Protein AF-A0A975QZW0-F1 (afdb_monomer_lite)

Foldseek 3Di:
DDDPQDDDLVVLVVVVLQQDDLVNVCVVSVHDSVVSVVSCVVVVVPDDDRQQHPVLLVVVVVCLVVVHDVVVCCVPSVQDPVSCCVSPPPSDQDPVRVVVVVVVVVVVVVVVVVVVVVVVVVD

Organism: NCBI:txid2817475

pLDDT: mean 78.98, std 9.75, range [41.31, 90.12]

Secondary structure (DSSP, 8-state):
--------HHHHHHHHHTT--HHHHHHHHTS-HHHHHHHHHHTT-TT-PPPPPHHHHHHHHHHHHTT--HHHHHHHH---HHHHHHHSTTSS--HHHHHHHHHHHHHHHHHHHHHHHHHHH--

Radius of gyration: 24.79 Å; chains: 1; bounding box: 65×30×70 Å

Structure (mmCIF, N/CA/C/O backbone):
data_AF-A0A975QZW0-F1
#
_entry.id   AF-A0A975QZW0-F1
#
loop_
_atom_site.group_PDB
_atom_site.id
_atom_site.type_symbol
_atom_site.label_atom_id
_atom_site.label_alt_id
_atom_site.label_comp_id
_atom_site.label_asym_id
_atom_site.label_entity_id
_atom_site.label_seq_id
_atom_site.pdbx_PDB_ins_code
_atom_site.Cartn_x
_atom_site.Cartn_y
_atom_site.Cartn_z
_atom_site.occupancy
_atom_site.B_iso_or_equiv
_atom_site.auth_seq_id
_atom_site.auth_comp_id
_atom_site.auth_asym_id
_atom_site.auth_atom_id
_atom_site.pdbx_PDB_model_num
ATOM 1 N N . MET A 1 1 ? -19.212 -18.136 31.485 1.00 41.31 1 MET A N 1
ATOM 2 C CA . MET A 1 1 ? -18.982 -17.621 30.115 1.00 41.31 1 MET A CA 1
ATOM 3 C C . MET A 1 1 ? -18.996 -16.101 30.189 1.00 41.31 1 MET A C 1
ATOM 5 O O . MET A 1 1 ? -20.013 -15.579 30.632 1.00 41.31 1 MET A O 1
ATOM 9 N N . PRO A 1 2 ? -17.899 -15.388 29.880 1.00 45.88 2 PRO A N 1
ATOM 10 C CA . PRO A 1 2 ? -17.890 -13.927 29.949 1.00 45.88 2 PRO A CA 1
ATOM 11 C C . PRO A 1 2 ? -18.899 -13.336 28.952 1.00 45.88 2 PRO A C 1
ATOM 13 O O . PRO A 1 2 ? -19.064 -13.853 27.845 1.00 45.88 2 PRO A O 1
ATOM 16 N N . ALA A 1 3 ? -19.602 -12.280 29.364 1.00 52.50 3 ALA A N 1
ATOM 17 C CA . ALA A 1 3 ? -20.637 -11.629 28.568 1.00 52.50 3 ALA A CA 1
ATOM 18 C C . ALA A 1 3 ? -20.075 -11.126 27.225 1.00 52.50 3 ALA A C 1
ATOM 20 O O . ALA A 1 3 ? -18.979 -10.567 27.165 1.00 52.50 3 ALA A O 1
ATOM 21 N N . ARG A 1 4 ? -20.828 -11.322 26.133 1.00 56.91 4 ARG A N 1
ATOM 22 C CA . ARG A 1 4 ? -20.467 -10.814 24.798 1.00 56.91 4 ARG A CA 1
ATOM 23 C C . ARG A 1 4 ? -20.321 -9.290 24.874 1.00 56.91 4 ARG A C 1
ATOM 25 O O . ARG A 1 4 ? -21.323 -8.598 25.037 1.00 56.91 4 ARG A O 1
ATOM 32 N N . LYS A 1 5 ? -19.099 -8.766 24.714 1.00 62.81 5 LYS A N 1
ATOM 33 C CA . LYS A 1 5 ? -18.891 -7.332 24.467 1.00 62.81 5 LYS A CA 1
ATOM 34 C C . LYS A 1 5 ? -19.671 -6.950 23.210 1.00 62.81 5 LYS A C 1
ATOM 36 O O . LYS A 1 5 ? -19.461 -7.531 22.143 1.00 62.81 5 LYS A O 1
ATOM 41 N N . LYS A 1 6 ? -20.615 -6.025 23.357 1.00 73.88 6 LYS A N 1
ATOM 42 C CA . LYS A 1 6 ? -21.454 -5.546 22.262 1.00 73.88 6 LYS A CA 1
ATOM 43 C C . LYS A 1 6 ? -20.653 -4.481 21.518 1.00 73.88 6 LYS A C 1
ATOM 45 O O . LYS A 1 6 ? -20.430 -3.405 22.052 1.00 73.88 6 LYS A O 1
ATOM 50 N N . VAL A 1 7 ? -20.162 -4.822 20.331 1.00 80.06 7 VAL A N 1
ATOM 51 C CA . VAL A 1 7 ? -19.549 -3.845 19.423 1.00 80.06 7 VAL A CA 1
ATOM 52 C C . VAL A 1 7 ? -20.666 -2.954 18.892 1.00 80.06 7 VAL A C 1
ATOM 54 O O . VAL A 1 7 ? -21.669 -3.474 18.390 1.00 80.06 7 VAL A O 1
ATOM 57 N N . ASP A 1 8 ? -20.505 -1.640 19.017 1.00 87.56 8 ASP A N 1
ATOM 58 C CA . ASP A 1 8 ? -21.408 -0.684 18.387 1.00 87.56 8 ASP A CA 1
ATOM 59 C C . ASP A 1 8 ? -21.236 -0.767 16.862 1.00 87.56 8 ASP A C 1
ATOM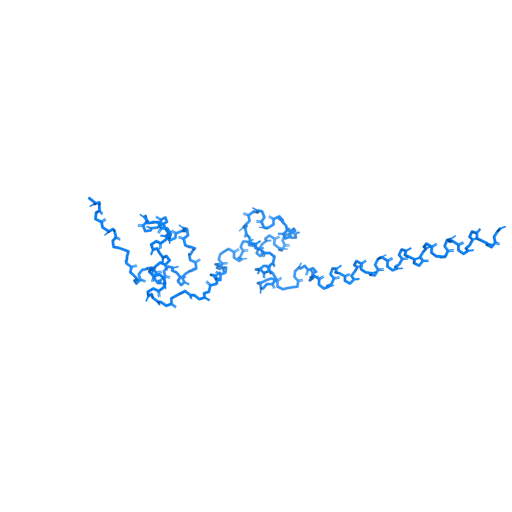 61 O O . ASP A 1 8 ? -20.140 -0.614 16.317 1.00 87.56 8 ASP A O 1
ATOM 65 N N . ARG A 1 9 ? -22.330 -1.093 16.169 1.00 84.69 9 ARG A N 1
ATOM 66 C CA . ARG A 1 9 ? -22.328 -1.331 14.723 1.00 84.69 9 ARG A CA 1
ATOM 67 C C . ARG A 1 9 ? -22.226 -0.031 13.929 1.00 84.69 9 ARG A C 1
ATOM 69 O O . ARG A 1 9 ? -21.611 -0.044 12.863 1.00 84.69 9 ARG A O 1
ATOM 76 N N . ASP A 1 10 ? -22.793 1.058 14.440 1.00 85.25 10 ASP A N 1
ATOM 77 C CA . ASP A 1 10 ? -22.761 2.362 13.777 1.00 85.25 10 ASP A CA 1
ATOM 78 C C . ASP A 1 10 ? -21.366 2.975 13.900 1.00 85.25 10 ASP A C 1
ATOM 80 O O . ASP A 1 10 ? -20.795 3.461 12.917 1.00 85.25 10 ASP A O 1
ATOM 84 N N . GLU A 1 11 ? -20.760 2.847 15.082 1.00 87.44 11 GLU A N 1
ATOM 85 C CA . GLU A 1 11 ? -19.368 3.231 15.301 1.00 87.44 11 GLU A CA 1
ATOM 86 C C . GLU A 1 11 ? -18.411 2.389 14.446 1.00 87.44 11 GLU A C 1
ATOM 88 O O . GLU A 1 11 ? -17.546 2.939 13.758 1.00 87.44 11 GLU A O 1
ATOM 93 N N . PHE A 1 12 ? -18.609 1.065 14.400 1.00 87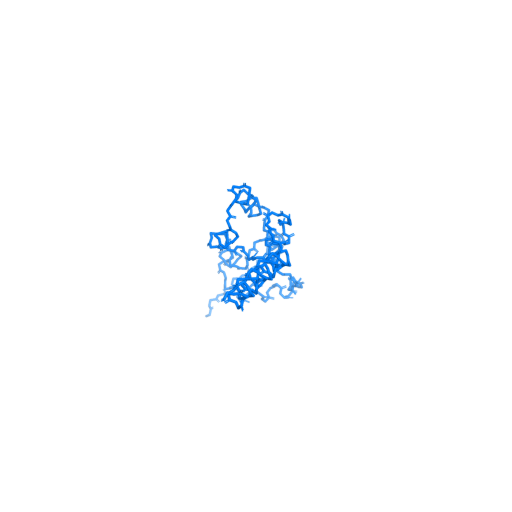.62 12 PHE A N 1
ATOM 94 C CA . PHE A 1 12 ? -17.837 0.183 13.525 1.00 87.62 12 PHE A CA 1
ATOM 95 C C . PHE A 1 12 ? -17.943 0.614 12.059 1.00 87.62 12 PHE A C 1
ATOM 97 O O . PHE A 1 12 ? -16.924 0.719 11.381 1.00 87.62 12 PHE A O 1
ATOM 104 N N . ALA A 1 13 ? -19.148 0.907 11.560 1.00 84.38 13 ALA A N 1
ATOM 105 C CA . ALA A 1 13 ? -19.345 1.348 10.182 1.00 84.38 13 ALA A CA 1
ATOM 106 C C . ALA A 1 13 ? -18.655 2.693 9.895 1.00 84.38 13 ALA A C 1
ATOM 108 O O . ALA A 1 13 ? -18.075 2.866 8.819 1.00 84.38 13 ALA A O 1
ATOM 109 N N . ARG A 1 14 ? -18.673 3.634 10.848 1.00 86.19 14 ARG A N 1
ATOM 110 C CA . ARG A 1 14 ? -17.978 4.925 10.735 1.00 86.19 14 ARG A CA 1
ATOM 111 C C . ARG A 1 14 ? -16.462 4.746 10.667 1.00 86.19 14 ARG A C 1
ATOM 113 O O . ARG A 1 14 ? -15.837 5.274 9.750 1.00 86.19 14 ARG A O 1
ATOM 120 N N . LEU A 1 15 ? -15.880 3.986 11.593 1.00 84.75 15 LEU A N 1
ATOM 121 C CA . LEU A 1 15 ? -14.435 3.740 11.647 1.00 84.75 15 LEU A CA 1
ATOM 122 C C . LEU A 1 15 ? -13.951 2.904 10.456 1.00 84.75 15 LEU A C 1
ATOM 124 O O . LEU A 1 15 ? -12.905 3.179 9.872 1.00 84.75 15 LEU A O 1
ATOM 128 N N . HIS A 1 16 ? -14.755 1.933 10.029 1.00 81.62 16 HIS A N 1
ATOM 129 C CA . HIS A 1 16 ? -14.500 1.162 8.820 1.00 81.62 16 HIS A CA 1
ATOM 130 C C . HIS A 1 16 ? -14.509 2.052 7.567 1.00 81.62 16 HIS A C 1
ATOM 132 O O . HIS A 1 16 ? -13.651 1.901 6.705 1.00 81.62 16 HIS A O 1
ATOM 138 N N . LYS A 1 17 ? -15.434 3.019 7.458 1.00 80.12 17 LYS A N 1
ATOM 139 C CA . LYS A 1 17 ? -15.424 4.021 6.372 1.00 80.12 17 LYS A CA 1
ATOM 140 C C . LYS A 1 17 ? -14.244 4.991 6.462 1.00 80.12 17 LYS A C 1
ATOM 142 O O . LYS A 1 17 ? -13.776 5.450 5.425 1.00 80.12 17 LYS A O 1
ATOM 147 N N . ALA A 1 18 ? -13.754 5.279 7.667 1.00 78.94 18 ALA A N 1
ATOM 148 C CA . ALA A 1 18 ? -12.550 6.082 7.883 1.00 78.94 18 ALA A CA 1
ATOM 149 C C . ALA A 1 18 ? -11.254 5.359 7.457 1.00 78.94 18 ALA A C 1
ATOM 151 O O . ALA A 1 18 ? -10.190 5.972 7.425 1.00 78.94 18 ALA A O 1
ATOM 152 N N . GLY A 1 19 ? -11.340 4.078 7.081 1.00 74.44 19 GLY A N 1
ATOM 153 C CA . GLY A 1 19 ? -10.218 3.309 6.548 1.00 74.44 19 GLY A CA 1
ATOM 154 C C . GLY A 1 19 ? -9.385 2.603 7.613 1.00 74.44 19 GLY A C 1
ATOM 155 O O . GLY A 1 19 ? -8.293 2.130 7.293 1.00 74.44 19 GLY A O 1
ATOM 156 N N . LEU A 1 20 ? -9.882 2.498 8.852 1.00 79.56 20 LEU A N 1
ATOM 157 C CA . LEU A 1 20 ? -9.221 1.684 9.868 1.00 79.56 20 LEU A CA 1
ATOM 158 C C . LEU A 1 20 ? -9.208 0.217 9.432 1.00 79.56 20 LEU A C 1
ATOM 160 O O . LEU A 1 20 ? -10.189 -0.344 8.931 1.00 79.56 20 LEU A O 1
ATOM 164 N N . THR A 1 21 ? -8.066 -0.419 9.643 1.00 76.75 21 THR A N 1
ATOM 165 C CA . THR A 1 21 ? -7.878 -1.838 9.378 1.00 76.75 21 THR A CA 1
ATOM 166 C C . THR A 1 21 ? -8.607 -2.685 10.419 1.00 76.75 21 THR A C 1
ATOM 168 O O . THR A 1 21 ? -8.868 -2.263 11.542 1.00 76.75 21 THR A O 1
ATOM 171 N N . GLN A 1 22 ? -8.890 -3.944 10.077 1.00 79.19 22 GLN A N 1
ATOM 172 C CA . GLN A 1 22 ? -9.492 -4.905 11.012 1.00 79.19 22 GLN A CA 1
ATOM 173 C C . GLN A 1 22 ? -8.673 -5.087 12.300 1.00 79.19 22 GLN A C 1
ATOM 175 O O . GLN A 1 22 ? -9.243 -5.385 13.344 1.00 79.19 22 GLN A O 1
ATOM 180 N N . LYS A 1 23 ? -7.347 -4.901 12.236 1.00 81.25 23 LYS A N 1
ATOM 181 C CA . LYS A 1 23 ? -6.471 -4.981 13.408 1.00 81.25 23 LYS A CA 1
ATOM 182 C C . LYS A 1 23 ? -6.680 -3.783 14.336 1.00 81.25 23 LYS A C 1
ATOM 184 O O . LYS A 1 23 ? -6.908 -3.978 15.522 1.00 81.25 23 LYS A O 1
ATOM 189 N N . GLU A 1 24 ? -6.678 -2.574 13.785 1.00 83.75 24 GLU A N 1
ATOM 190 C CA . GLU A 1 24 ? -6.920 -1.344 14.551 1.00 83.75 24 GLU A CA 1
ATOM 191 C C . GLU A 1 24 ? -8.338 -1.326 15.129 1.00 83.75 24 GLU A C 1
ATOM 193 O O . GLU A 1 24 ? -8.527 -0.970 16.284 1.00 83.75 24 GLU A O 1
ATOM 198 N N . LEU A 1 25 ? -9.335 -1.794 14.371 1.00 84.81 25 LEU A N 1
ATOM 199 C CA . LEU A 1 25 ? -10.703 -1.956 14.871 1.00 84.81 25 LEU A CA 1
ATOM 200 C C . LEU A 1 25 ? -10.769 -2.999 15.999 1.00 84.81 25 LEU A C 1
ATOM 202 O O . LEU A 1 25 ? -11.489 -2.809 16.976 1.00 84.81 25 LEU A O 1
ATOM 206 N N . ALA A 1 26 ? -10.028 -4.105 15.887 1.00 87.50 26 ALA A N 1
ATOM 207 C CA . ALA A 1 26 ? -9.991 -5.145 16.915 1.00 87.50 26 ALA A CA 1
ATOM 208 C C . ALA A 1 26 ? -9.383 -4.623 18.220 1.00 87.50 26 ALA A C 1
ATOM 210 O O . ALA A 1 26 ? -9.919 -4.897 19.294 1.00 87.50 26 ALA A O 1
ATOM 211 N N . GLU A 1 27 ? -8.312 -3.837 18.116 1.00 87.69 27 GLU A N 1
ATOM 212 C CA . GLU A 1 27 ? -7.694 -3.137 19.242 1.00 87.69 27 GLU A CA 1
ATOM 213 C C . GLU A 1 27 ? -8.650 -2.085 19.828 1.00 87.69 27 GLU A C 1
ATOM 215 O O . GLU A 1 27 ? -8.885 -2.097 21.035 1.00 87.69 27 GLU A O 1
ATOM 220 N N . HIS A 1 28 ? -9.292 -1.269 18.984 1.00 86.12 28 HIS A N 1
ATOM 221 C CA . HIS A 1 28 ? -10.246 -0.230 19.391 1.00 86.12 28 HIS A CA 1
ATOM 222 C C . HIS A 1 28 ? -11.433 -0.793 20.185 1.00 86.12 28 HIS A C 1
ATOM 224 O O . HIS A 1 28 ? -11.775 -0.296 21.254 1.00 86.12 28 HIS A O 1
ATOM 230 N N . PHE A 1 29 ? -12.056 -1.865 19.691 1.00 85.88 29 PHE A N 1
ATOM 231 C CA . PHE A 1 29 ? -13.201 -2.493 20.357 1.00 85.88 29 PHE A CA 1
ATOM 232 C C . PHE A 1 29 ? -12.794 -3.536 21.414 1.00 85.88 29 PHE A C 1
ATOM 234 O O . PHE A 1 29 ? -13.645 -4.044 22.151 1.00 85.88 29 PHE A O 1
ATOM 241 N N . GLY A 1 30 ? -11.508 -3.886 21.500 1.00 87.12 30 GLY A N 1
ATOM 242 C CA . GLY A 1 30 ? -11.001 -4.935 22.384 1.00 87.12 30 GLY A CA 1
ATOM 243 C C . GLY A 1 30 ? -11.645 -6.298 22.115 1.00 87.12 30 GLY A C 1
ATOM 244 O O . GLY A 1 30 ? -12.026 -7.001 23.059 1.00 87.12 30 GLY A O 1
ATOM 245 N N . VAL A 1 31 ? -11.827 -6.640 20.836 1.00 87.50 31 VAL A N 1
ATOM 246 C CA . VAL A 1 31 ? -12.447 -7.890 20.373 1.00 87.50 31 VAL A CA 1
ATOM 247 C C . VAL A 1 31 ? -11.541 -8.619 19.390 1.00 87.50 31 VAL A C 1
ATOM 249 O O . VAL A 1 31 ? -10.674 -8.036 18.753 1.00 87.50 31 VAL A O 1
ATOM 252 N N . ASN A 1 32 ? -11.766 -9.920 19.225 1.00 86.38 32 ASN A N 1
ATOM 253 C CA . ASN A 1 32 ? -11.051 -10.697 18.220 1.00 86.38 32 ASN A CA 1
ATOM 254 C C . ASN A 1 32 ? -11.439 -10.227 16.794 1.00 86.38 32 ASN A C 1
ATOM 256 O O . ASN A 1 32 ? -12.638 -10.068 16.532 1.00 86.38 32 ASN A O 1
ATOM 260 N N . PRO A 1 33 ? -10.482 -10.082 15.852 1.00 84.00 33 PRO A N 1
ATOM 261 C CA . PRO A 1 33 ? -10.763 -9.772 14.446 1.00 84.00 33 PRO A CA 1
ATOM 262 C C . PRO A 1 33 ? -11.839 -10.658 13.794 1.00 84.00 33 PRO A C 1
ATOM 264 O O . PRO A 1 33 ? -12.608 -10.189 12.956 1.00 84.00 33 PRO A O 1
ATOM 267 N N . ALA A 1 34 ? -11.957 -11.926 14.204 1.00 84.06 34 ALA A N 1
ATOM 268 C CA . ALA A 1 34 ? -13.000 -12.831 13.716 1.00 84.06 34 ALA A CA 1
ATOM 269 C C . ALA A 1 34 ? -14.426 -12.335 14.037 1.00 84.06 34 ALA A C 1
ATOM 271 O O . ALA A 1 34 ? -15.344 -12.505 13.232 1.00 84.06 34 ALA A O 1
ATOM 272 N N . THR A 1 35 ? -14.617 -11.677 15.186 1.00 87.31 35 THR A N 1
ATOM 273 C CA . THR A 1 35 ? -15.897 -11.062 15.572 1.00 87.31 35 THR A CA 1
ATOM 274 C C . THR A 1 35 ? -16.245 -9.910 14.639 1.00 87.31 35 THR A C 1
ATOM 276 O O . THR A 1 35 ? -17.379 -9.815 14.166 1.00 87.31 35 THR A O 1
ATOM 279 N N . LEU A 1 36 ? -15.261 -9.066 14.330 1.00 86.25 36 LEU A N 1
ATOM 280 C CA . LEU A 1 36 ? -15.440 -7.929 13.434 1.00 86.25 36 LEU A CA 1
ATOM 281 C C . LEU A 1 36 ? -15.718 -8.363 12.001 1.00 86.25 36 LEU A C 1
ATOM 283 O O . LEU A 1 36 ? -16.555 -7.759 11.344 1.00 86.25 36 LEU A O 1
ATOM 287 N N . TRP A 1 37 ? -15.095 -9.443 11.529 1.00 84.38 37 TRP A N 1
ATOM 288 C CA . TRP A 1 37 ? -15.401 -10.011 10.215 1.00 84.38 37 TRP A CA 1
ATOM 289 C C . TRP A 1 37 ? -16.866 -10.448 10.104 1.00 84.38 37 TRP A C 1
ATOM 291 O O . TRP A 1 37 ? -17.525 -10.225 9.089 1.00 84.38 37 TRP A O 1
ATOM 301 N N . ARG A 1 38 ? -17.405 -11.025 11.183 1.00 83.12 38 ARG A N 1
ATOM 302 C CA . ARG A 1 38 ? -18.817 -11.411 11.263 1.00 83.12 38 ARG A CA 1
ATOM 303 C C . ARG A 1 38 ? -19.739 -10.193 11.206 1.00 83.12 38 ARG A C 1
ATOM 305 O O . ARG A 1 38 ? -20.689 -10.198 10.432 1.00 83.12 38 ARG A O 1
ATOM 312 N N . ILE A 1 39 ? -19.423 -9.145 11.969 1.00 85.56 39 ILE A N 1
ATOM 313 C CA . ILE A 1 39 ? -20.165 -7.873 11.968 1.00 85.56 39 ILE A CA 1
ATOM 314 C C . ILE A 1 39 ? -20.084 -7.201 10.591 1.00 85.56 39 ILE A C 1
ATOM 316 O O . ILE A 1 39 ? -21.091 -6.747 10.062 1.00 85.56 39 ILE A O 1
ATOM 320 N N . GLN A 1 40 ? -18.907 -7.201 9.967 1.00 83.81 40 GLN A N 1
ATOM 321 C CA . GLN A 1 40 ? -18.686 -6.664 8.628 1.00 83.81 40 GLN A CA 1
ATOM 322 C C . GLN A 1 40 ? -19.556 -7.374 7.582 1.00 83.81 40 GLN A C 1
ATOM 324 O O . GLN A 1 40 ? -20.129 -6.714 6.718 1.00 83.81 40 GLN A O 1
ATOM 329 N N . LYS A 1 41 ? -19.685 -8.705 7.672 1.00 83.12 41 LYS A N 1
ATOM 330 C CA . LYS A 1 41 ? -20.595 -9.480 6.819 1.00 83.12 41 LYS A CA 1
ATOM 331 C C . LYS A 1 41 ? -22.064 -9.183 7.098 1.00 83.12 41 LYS A C 1
ATOM 333 O O . LYS A 1 41 ? -22.812 -8.991 6.147 1.00 83.12 41 LYS A O 1
ATOM 338 N N . GLU A 1 42 ? -22.465 -9.120 8.369 1.00 83.81 42 GLU A N 1
ATOM 339 C CA . GLU A 1 42 ? -23.836 -8.751 8.764 1.00 83.81 42 GLU A CA 1
ATOM 340 C C . GLU A 1 42 ? -24.233 -7.375 8.204 1.00 83.81 42 GLU A C 1
ATOM 342 O O . GLU A 1 42 ? -25.369 -7.189 7.782 1.00 83.81 42 GLU A O 1
ATOM 347 N N . LEU A 1 43 ? -23.289 -6.432 8.151 1.00 83.00 43 LEU A N 1
ATOM 348 C CA . LEU A 1 43 ? -23.495 -5.079 7.629 1.00 83.00 43 LEU A CA 1
ATOM 349 C C . LEU A 1 43 ? -23.333 -4.963 6.101 1.00 83.00 43 LEU A C 1
ATOM 351 O O . LEU A 1 43 ? -23.428 -3.861 5.568 1.00 83.00 43 LEU A O 1
ATOM 355 N N . GLY A 1 44 ? -23.036 -6.055 5.386 1.00 81.50 44 GLY A N 1
ATOM 356 C CA . GLY A 1 44 ? -22.794 -6.018 3.937 1.00 81.50 44 GLY A CA 1
ATOM 357 C C . GLY A 1 44 ? -21.536 -5.240 3.529 1.00 81.50 44 GLY A C 1
ATOM 358 O O . GLY A 1 44 ? -21.365 -4.888 2.366 1.00 81.50 44 GLY A O 1
ATOM 359 N N . LEU A 1 45 ? -20.626 -4.983 4.472 1.00 77.31 45 LEU A N 1
ATOM 360 C CA . LEU A 1 45 ? -19.366 -4.265 4.251 1.00 77.31 45 LEU A CA 1
ATOM 361 C C . LEU A 1 45 ? -18.237 -5.190 3.754 1.00 77.31 45 LEU A C 1
ATOM 363 O O . LEU A 1 45 ? -17.099 -4.756 3.557 1.00 77.31 45 LEU A O 1
ATOM 367 N N . SER A 1 46 ? -18.527 -6.480 3.565 1.00 63.31 46 SER A N 1
ATOM 368 C CA . SER A 1 46 ? -17.587 -7.497 3.097 1.00 63.31 46 SER A CA 1
ATOM 369 C C . SER A 1 46 ? -17.415 -7.431 1.576 1.00 63.31 46 SER A C 1
ATOM 371 O O . SER A 1 46 ? -17.995 -8.234 0.849 1.00 63.31 46 SER A O 1
ATOM 373 N N . GLY A 1 47 ? -16.647 -6.464 1.076 1.00 54.34 47 GLY A N 1
ATOM 374 C CA . GLY A 1 47 ? -16.456 -6.345 -0.377 1.00 54.34 47 GLY A CA 1
ATOM 375 C C . GLY A 1 47 ? -15.233 -5.576 -0.864 1.00 54.34 47 GLY A C 1
ATOM 376 O O . GLY A 1 47 ? -14.946 -5.616 -2.055 1.00 54.34 47 GLY A O 1
ATOM 377 N N . GLY A 1 48 ? -14.479 -4.903 0.005 1.00 55.28 48 GLY A N 1
ATOM 378 C CA . GLY A 1 48 ? -13.342 -4.093 -0.429 1.00 55.28 48 GLY A CA 1
ATOM 379 C C . GLY A 1 48 ? -12.075 -4.416 0.339 1.00 55.28 48 GLY A C 1
ATOM 380 O O . GLY A 1 48 ? -12.078 -4.429 1.569 1.00 55.28 48 GLY A O 1
ATOM 381 N N . HIS A 1 49 ? -10.965 -4.593 -0.380 1.00 56.88 49 HIS A N 1
ATOM 382 C CA . HIS A 1 49 ? -9.677 -4.188 0.174 1.00 56.88 49 HIS A CA 1
ATOM 383 C C . HIS A 1 49 ? -9.826 -2.735 0.626 1.00 56.88 49 HIS A C 1
ATOM 385 O O . HIS A 1 49 ? -10.215 -1.889 -0.184 1.00 56.88 49 HIS A O 1
ATOM 391 N N . GLN A 1 50 ? -9.567 -2.465 1.908 1.00 63.69 50 GLN A N 1
ATOM 392 C CA . GLN A 1 50 ? -9.653 -1.105 2.426 1.00 63.69 50 GLN A CA 1
ATOM 393 C C . GLN A 1 50 ? -8.744 -0.204 1.584 1.00 63.69 50 GLN A C 1
ATOM 395 O O . GLN A 1 50 ? -7.568 -0.546 1.395 1.00 63.69 50 GLN A O 1
ATOM 400 N N . PRO A 1 51 ? -9.269 0.902 1.032 1.00 65.38 51 PRO A N 1
ATOM 401 C CA . PRO A 1 51 ? -8.425 1.871 0.365 1.00 65.38 51 PRO A CA 1
ATOM 402 C C . PRO A 1 51 ? -7.385 2.393 1.360 1.00 65.38 51 PRO A C 1
ATOM 404 O O . PRO A 1 51 ? -7.646 2.506 2.557 1.00 65.38 51 PRO A O 1
ATOM 407 N N . LEU A 1 52 ? -6.184 2.681 0.864 1.00 72.12 52 LEU A N 1
ATOM 408 C CA . LEU A 1 52 ? -5.093 3.162 1.705 1.00 72.12 52 LEU A CA 1
ATOM 409 C C . LEU A 1 52 ? -5.507 4.500 2.359 1.00 72.12 52 LEU A C 1
ATOM 411 O O . LEU A 1 52 ? -5.891 5.410 1.613 1.00 72.12 52 LEU A O 1
ATOM 415 N N . PRO A 1 53 ? -5.443 4.645 3.701 1.00 80.25 53 PRO A N 1
ATOM 416 C CA . PRO A 1 53 ? -5.825 5.883 4.387 1.00 80.25 53 PRO A CA 1
ATOM 417 C C . PRO A 1 53 ? -5.106 7.113 3.820 1.00 80.25 53 PRO A C 1
ATOM 419 O O . PRO A 1 53 ? -3.979 6.998 3.339 1.00 80.25 53 PRO A O 1
ATOM 422 N N . ALA A 1 54 ? -5.743 8.289 3.863 1.00 80.19 54 ALA A N 1
ATOM 423 C CA . ALA A 1 54 ? -5.184 9.533 3.312 1.00 80.19 54 ALA A CA 1
ATOM 424 C C . ALA A 1 54 ? -3.804 9.869 3.895 1.00 80.19 54 ALA A C 1
ATOM 426 O O . ALA A 1 54 ? -2.845 9.976 3.142 1.00 80.19 54 ALA A O 1
ATOM 427 N N . GLU A 1 55 ? -3.677 9.871 5.218 1.00 81.69 55 GLU A N 1
ATOM 428 C CA . GLU A 1 55 ? -2.409 10.146 5.906 1.00 81.69 55 GLU A CA 1
ATOM 429 C C . GLU A 1 55 ? -1.307 9.148 5.523 1.00 81.69 55 GLU A C 1
ATOM 431 O O . GLU A 1 55 ? -0.147 9.500 5.319 1.00 81.69 55 GLU A O 1
ATOM 436 N N . ARG A 1 56 ? -1.669 7.869 5.368 1.00 83.69 56 ARG A N 1
ATOM 437 C CA . ARG A 1 56 ? -0.724 6.834 4.935 1.00 83.69 56 ARG A CA 1
ATOM 438 C C . ARG A 1 56 ? -0.301 7.035 3.480 1.00 83.69 56 ARG A C 1
ATOM 440 O O . ARG A 1 56 ? 0.848 6.770 3.143 1.00 83.69 56 ARG A O 1
ATOM 447 N N . ARG A 1 57 ? -1.203 7.519 2.619 1.00 86.75 57 ARG A N 1
ATOM 448 C CA . ARG A 1 57 ? -0.861 7.911 1.244 1.00 86.75 57 ARG A CA 1
ATOM 449 C C . ARG A 1 57 ? 0.101 9.092 1.236 1.00 86.75 57 ARG A C 1
ATOM 451 O O . ARG A 1 57 ? 1.058 9.035 0.482 1.00 86.75 57 ARG A O 1
ATOM 458 N N . GLU A 1 58 ? -0.101 10.093 2.084 1.00 88.25 58 GLU A N 1
ATOM 459 C CA . GLU A 1 58 ? 0.798 11.249 2.190 1.00 88.25 58 GLU A CA 1
ATOM 460 C C . GLU A 1 58 ? 2.203 10.842 2.643 1.00 88.25 58 GLU A C 1
ATOM 462 O O . GLU A 1 58 ? 3.182 11.224 2.004 1.00 88.25 58 GLU A O 1
ATOM 467 N N . ARG A 1 59 ? 2.318 9.979 3.665 1.00 88.00 59 ARG A N 1
ATOM 468 C CA . ARG A 1 59 ? 3.621 9.429 4.086 1.00 88.00 59 ARG A CA 1
ATOM 469 C C . ARG A 1 59 ? 4.330 8.706 2.946 1.00 88.00 59 ARG A C 1
ATOM 471 O O . ARG A 1 59 ? 5.498 8.965 2.674 1.0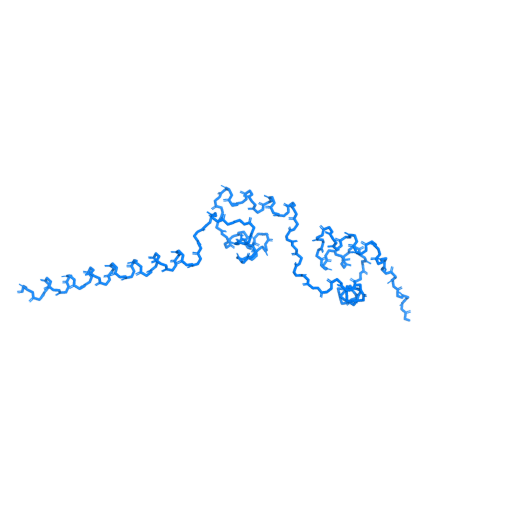0 88.00 59 ARG A O 1
ATOM 478 N N . ILE A 1 60 ? 3.612 7.834 2.239 1.00 88.50 60 ILE A N 1
ATOM 479 C CA . ILE A 1 60 ? 4.176 7.110 1.095 1.00 88.50 60 ILE A CA 1
ATOM 480 C C . ILE A 1 60 ? 4.535 8.074 -0.042 1.00 88.50 60 ILE A C 1
ATOM 482 O O . ILE A 1 60 ? 5.563 7.887 -0.683 1.00 88.50 60 ILE A O 1
ATOM 486 N N . GLN A 1 61 ? 3.735 9.115 -0.280 1.00 88.38 61 GLN A N 1
ATOM 487 C CA . GLN A 1 61 ? 4.014 10.126 -1.295 1.00 88.38 61 GLN A CA 1
ATOM 488 C C . GLN A 1 61 ? 5.313 10.873 -1.001 1.00 88.38 61 GLN A C 1
ATOM 490 O O . GLN A 1 61 ? 6.111 11.061 -1.914 1.00 88.38 61 GLN A O 1
ATOM 495 N N . ALA A 1 62 ? 5.548 11.247 0.259 1.00 89.81 62 ALA A N 1
ATOM 496 C CA . ALA A 1 62 ? 6.800 11.865 0.680 1.00 89.81 62 ALA A CA 1
ATOM 497 C C . ALA A 1 62 ? 7.993 10.939 0.399 1.00 89.81 62 ALA A C 1
ATOM 499 O O . ALA A 1 62 ? 8.917 11.341 -0.297 1.00 89.81 62 ALA A O 1
ATOM 500 N N . MET A 1 63 ? 7.913 9.662 0.797 1.00 90.12 63 MET A N 1
ATOM 501 C CA . MET A 1 63 ? 8.972 8.683 0.507 1.00 90.12 63 MET A CA 1
ATOM 502 C C . MET A 1 63 ? 9.232 8.526 -0.999 1.00 90.12 63 MET A C 1
ATOM 504 O O . MET A 1 63 ? 10.375 8.403 -1.432 1.00 90.12 63 MET A O 1
ATOM 508 N N . VAL A 1 64 ? 8.174 8.520 -1.815 1.00 87.50 64 VAL A N 1
ATOM 509 C CA . VAL A 1 64 ? 8.293 8.428 -3.275 1.00 87.50 64 VAL A CA 1
ATOM 510 C C . VAL A 1 64 ? 8.940 9.685 -3.867 1.00 87.50 64 VAL A C 1
ATOM 512 O O . VAL A 1 64 ? 9.790 9.557 -4.747 1.00 87.50 64 VAL A O 1
ATOM 515 N N . ASN A 1 65 ? 8.582 10.874 -3.379 1.00 84.75 65 ASN A N 1
ATOM 516 C CA . ASN A 1 65 ? 9.188 12.143 -3.795 1.00 84.75 65 ASN A CA 1
ATOM 517 C C . ASN A 1 65 ? 10.667 12.229 -3.394 1.00 84.75 65 ASN A C 1
ATOM 519 O O . ASN A 1 65 ? 11.482 12.718 -4.171 1.00 84.75 65 ASN A O 1
ATOM 523 N N . ASP A 1 66 ? 11.016 11.669 -2.236 1.00 85.62 66 ASP A N 1
ATOM 524 C CA . ASP A 1 66 ? 12.394 11.514 -1.760 1.00 85.62 66 ASP A CA 1
ATOM 525 C C . ASP A 1 66 ? 13.176 10.443 -2.551 1.00 85.62 66 ASP A C 1
ATOM 527 O O . ASP A 1 66 ? 14.361 10.213 -2.308 1.00 85.62 66 ASP A O 1
ATOM 531 N N . GLY A 1 67 ? 12.527 9.763 -3.504 1.00 83.69 67 GLY A N 1
ATOM 532 C CA . GLY A 1 67 ? 13.150 8.783 -4.390 1.00 83.69 67 GLY A CA 1
ATOM 533 C C . GLY A 1 67 ? 13.350 7.403 -3.767 1.00 83.69 67 GLY A C 1
ATOM 534 O O . GLY A 1 67 ? 14.146 6.611 -4.279 1.00 83.69 67 GLY A O 1
ATOM 535 N N . TRP A 1 68 ? 12.647 7.077 -2.678 1.00 84.50 68 TRP A N 1
ATOM 536 C CA . TRP A 1 68 ? 12.782 5.771 -2.040 1.00 84.50 68 TRP A CA 1
ATOM 537 C C . TRP A 1 68 ? 12.341 4.644 -2.986 1.00 84.50 68 TRP A C 1
ATOM 539 O O . TRP A 1 68 ? 11.276 4.720 -3.611 1.00 84.50 68 TRP A O 1
ATOM 549 N N . PRO A 1 69 ? 13.099 3.535 -3.062 1.00 87.56 69 PRO A N 1
ATOM 550 C CA . PRO A 1 69 ? 12.689 2.389 -3.853 1.00 87.56 69 PRO A CA 1
ATOM 551 C C . PRO A 1 69 ? 11.455 1.729 -3.228 1.00 87.56 69 PRO A C 1
ATOM 553 O O . PRO A 1 69 ? 11.376 1.522 -2.018 1.00 87.56 69 PRO A O 1
ATOM 556 N N . TRP A 1 70 ? 10.507 1.298 -4.064 1.00 86.00 70 TRP A N 1
ATOM 557 C CA . TRP A 1 70 ? 9.260 0.659 -3.616 1.00 86.00 70 TRP A CA 1
ATOM 558 C C . TRP A 1 70 ? 9.461 -0.566 -2.711 1.00 86.00 70 TRP A C 1
ATOM 560 O O . TRP A 1 70 ? 8.613 -0.860 -1.872 1.00 86.00 70 TRP A O 1
ATOM 570 N N . ALA A 1 71 ? 10.580 -1.283 -2.852 1.00 87.00 71 ALA A N 1
ATOM 571 C CA . ALA A 1 71 ? 10.927 -2.385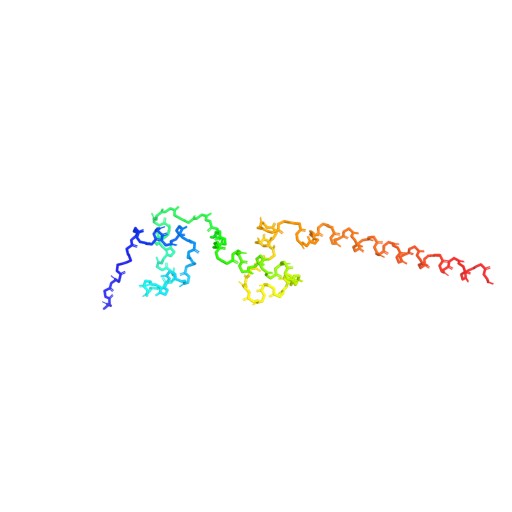 -1.956 1.00 87.00 71 ALA A CA 1
ATOM 572 C C . ALA A 1 71 ? 11.135 -1.914 -0.508 1.00 87.00 71 ALA A C 1
ATOM 574 O O . ALA A 1 71 ? 10.737 -2.615 0.421 1.00 87.00 71 ALA A O 1
ATOM 575 N N . GLU A 1 72 ? 11.713 -0.729 -0.328 1.00 87.19 72 GLU A N 1
ATOM 576 C CA . GLU A 1 72 ? 11.951 -0.137 0.984 1.00 87.19 72 GLU A CA 1
ATOM 577 C C . GLU A 1 72 ? 10.664 0.447 1.562 1.00 87.19 72 GLU A C 1
ATOM 579 O O . GLU A 1 72 ? 10.315 0.159 2.699 1.00 87.19 72 GLU A O 1
ATOM 584 N N . ILE A 1 73 ? 9.857 1.120 0.738 1.00 88.06 73 ILE A N 1
ATOM 585 C CA . ILE A 1 73 ? 8.525 1.588 1.149 1.00 88.06 73 ILE A CA 1
ATOM 586 C C . ILE A 1 73 ? 7.633 0.409 1.584 1.00 88.06 73 ILE A C 1
ATOM 588 O O . ILE A 1 73 ? 6.890 0.512 2.558 1.00 88.06 73 ILE A O 1
ATOM 592 N N . LYS A 1 74 ? 7.729 -0.753 0.921 1.00 88.88 74 LYS A N 1
ATOM 593 C CA . LYS A 1 74 ? 7.035 -1.974 1.359 1.00 88.88 74 LYS A CA 1
ATOM 594 C C . LYS A 1 74 ? 7.509 -2.440 2.737 1.00 88.88 74 LYS A C 1
ATOM 596 O O . LYS A 1 74 ? 6.684 -2.910 3.513 1.00 88.88 74 LYS A O 1
ATOM 601 N N . ARG A 1 75 ? 8.808 -2.363 3.036 1.00 85.19 75 ARG A N 1
ATOM 602 C CA . ARG A 1 75 ? 9.355 -2.774 4.340 1.00 85.19 75 ARG A CA 1
ATOM 603 C C . ARG A 1 75 ? 8.930 -1.825 5.453 1.00 85.19 75 ARG A C 1
ATOM 605 O O . ARG A 1 75 ? 8.531 -2.301 6.508 1.00 85.19 75 ARG A O 1
ATOM 612 N N . THR A 1 76 ? 8.980 -0.523 5.195 1.00 86.81 76 THR A N 1
ATOM 613 C CA . THR A 1 76 ? 8.697 0.514 6.194 1.00 86.81 76 THR A CA 1
ATOM 614 C C . THR A 1 76 ? 7.201 0.702 6.413 1.00 86.81 76 THR A C 1
ATOM 616 O O . THR A 1 76 ? 6.713 0.596 7.531 1.00 86.81 76 THR A O 1
ATOM 619 N N . GLU A 1 77 ? 6.450 0.940 5.338 1.00 83.50 77 GLU A N 1
ATOM 620 C CA . GLU A 1 77 ? 5.029 1.289 5.411 1.00 83.50 77 GLU A CA 1
ATOM 621 C C . GLU A 1 77 ? 4.114 0.096 5.135 1.00 83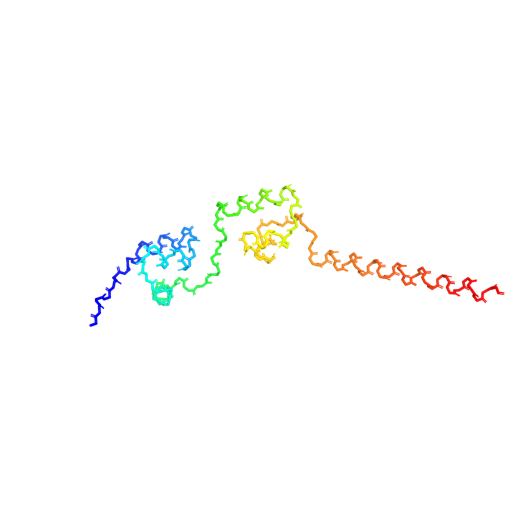.50 77 GLU A C 1
ATOM 623 O O . GLU A 1 77 ? 2.901 0.224 5.261 1.00 83.50 77 GLU A O 1
ATOM 628 N N . GLY A 1 78 ? 4.629 -1.066 4.716 1.00 82.31 78 GLY A N 1
ATOM 629 C CA . GLY A 1 78 ? 3.805 -2.249 4.431 1.00 82.31 78 GLY A CA 1
ATOM 630 C C . GLY A 1 78 ? 2.932 -2.129 3.176 1.00 82.31 78 GLY A C 1
ATOM 631 O O . GLY A 1 78 ? 2.036 -2.948 2.969 1.00 82.31 78 GLY A O 1
ATOM 632 N N . ALA A 1 79 ? 3.131 -1.102 2.347 1.00 85.31 79 ALA A N 1
ATOM 633 C CA . ALA A 1 79 ? 2.367 -0.926 1.117 1.00 85.31 79 ALA A CA 1
ATOM 634 C C . ALA A 1 79 ? 2.869 -1.892 0.027 1.00 85.31 79 ALA A C 1
ATOM 636 O O . ALA A 1 79 ? 4.068 -2.018 -0.213 1.00 85.31 79 ALA A O 1
ATOM 637 N N . HIS A 1 80 ? 1.954 -2.616 -0.629 1.00 86.94 80 HIS A N 1
ATOM 638 C CA . HIS A 1 80 ? 2.325 -3.533 -1.709 1.00 86.94 80 HIS A CA 1
ATOM 639 C C . HIS A 1 80 ? 2.502 -2.792 -3.035 1.00 86.94 80 HIS A C 1
ATOM 641 O O . HIS A 1 80 ? 1.910 -1.737 -3.260 1.00 86.94 80 HIS A O 1
ATOM 647 N N . ARG A 1 81 ? 3.257 -3.401 -3.951 1.00 83.31 81 ARG A N 1
ATOM 648 C CA . ARG A 1 81 ? 3.516 -2.871 -5.291 1.00 83.31 81 ARG A CA 1
ATOM 649 C C . ARG A 1 81 ? 2.239 -2.517 -6.059 1.00 83.31 81 ARG A C 1
ATOM 651 O O . ARG A 1 81 ? 2.191 -1.474 -6.697 1.00 83.31 81 ARG A O 1
ATOM 658 N N . ASP A 1 82 ? 1.211 -3.358 -5.992 1.00 84.00 82 ASP A N 1
ATOM 659 C CA . ASP A 1 82 ? -0.055 -3.112 -6.703 1.00 84.00 82 ASP A CA 1
ATOM 660 C C . ASP A 1 82 ? -0.822 -1.932 -6.098 1.00 84.00 82 ASP A C 1
ATOM 662 O O . ASP A 1 82 ? -1.407 -1.126 -6.819 1.00 84.00 82 ASP A O 1
ATOM 666 N N . THR A 1 83 ? -0.744 -1.771 -4.774 1.00 84.62 83 THR A N 1
ATOM 667 C CA . THR A 1 83 ? -1.251 -0.586 -4.077 1.00 84.62 83 THR A CA 1
ATOM 668 C C . THR A 1 83 ? -0.497 0.662 -4.533 1.00 84.62 83 THR A C 1
ATOM 670 O O . THR A 1 83 ? -1.123 1.661 -4.872 1.00 84.62 83 THR A O 1
ATOM 673 N N . MET A 1 84 ? 0.835 0.605 -4.604 1.00 87.12 84 MET A N 1
ATOM 674 C CA . MET A 1 84 ? 1.664 1.730 -5.052 1.00 87.12 84 MET A CA 1
ATOM 675 C C . MET A 1 84 ? 1.362 2.124 -6.501 1.00 87.12 84 MET A C 1
ATOM 677 O O . MET A 1 84 ? 1.171 3.302 -6.771 1.00 87.12 84 MET A O 1
ATOM 681 N N . LEU A 1 85 ? 1.227 1.153 -7.413 1.00 84.75 85 LEU A N 1
ATOM 682 C CA . LEU A 1 85 ? 0.858 1.400 -8.813 1.00 84.75 85 LEU A CA 1
ATOM 683 C C . LEU A 1 85 ? -0.509 2.076 -8.956 1.00 84.75 85 LEU A C 1
ATOM 685 O O . LEU A 1 85 ? -0.696 2.889 -9.858 1.00 84.75 85 LEU A O 1
ATOM 689 N N . ARG A 1 86 ? -1.459 1.745 -8.075 1.00 83.62 86 ARG A N 1
ATOM 690 C CA . ARG A 1 86 ? -2.805 2.324 -8.090 1.00 83.62 86 ARG A CA 1
ATOM 691 C C . ARG A 1 86 ? -2.826 3.786 -7.640 1.00 83.62 86 ARG A C 1
ATOM 693 O O . ARG A 1 86 ? -3.589 4.564 -8.201 1.00 83.62 86 ARG A O 1
ATOM 700 N N . TYR A 1 87 ? -2.049 4.139 -6.616 1.00 83.19 87 TYR A N 1
ATOM 701 C CA . TYR A 1 87 ? -2.094 5.472 -5.996 1.00 83.19 87 TYR A CA 1
ATOM 702 C C . TYR A 1 87 ? -0.998 6.428 -6.480 1.00 83.19 87 TYR A C 1
ATOM 704 O O . TYR A 1 87 ? -1.208 7.636 -6.443 1.00 83.19 87 TYR A O 1
ATOM 712 N N . PHE A 1 88 ? 0.135 5.910 -6.958 1.00 84.00 88 PHE A N 1
ATOM 713 C CA . PHE A 1 88 ? 1.290 6.696 -7.406 1.00 84.00 88 PHE A CA 1
ATOM 714 C C . PHE A 1 88 ? 1.705 6.302 -8.831 1.00 84.00 88 PHE A C 1
ATOM 716 O O . PHE A 1 88 ? 2.830 5.834 -9.049 1.00 84.00 88 PHE A O 1
ATOM 723 N N . PRO A 1 89 ? 0.814 6.447 -9.829 1.00 78.88 89 PRO A N 1
ATOM 724 C CA . PRO A 1 89 ? 1.168 6.144 -11.208 1.00 78.88 89 PRO A CA 1
ATOM 725 C C . PRO A 1 89 ? 2.313 7.056 -11.681 1.00 78.88 89 PRO A C 1
ATOM 727 O O . PRO A 1 89 ? 2.377 8.229 -11.326 1.00 78.88 89 PRO A O 1
ATOM 730 N N . GLY A 1 90 ? 3.234 6.515 -12.481 1.00 77.31 90 GLY A N 1
ATOM 731 C CA . GLY A 1 90 ? 4.303 7.293 -13.127 1.00 77.31 90 GLY A CA 1
ATOM 732 C C . GLY A 1 90 ? 5.530 7.622 -12.267 1.00 77.31 90 GLY A C 1
ATOM 733 O O . GLY A 1 90 ? 6.498 8.153 -12.798 1.00 77.31 90 GLY A O 1
ATOM 734 N N . THR A 1 91 ? 5.545 7.272 -10.979 1.00 75.88 91 THR A N 1
ATOM 735 C CA . THR A 1 91 ? 6.696 7.545 -10.090 1.00 75.88 91 THR A CA 1
ATOM 736 C C . THR A 1 91 ? 7.838 6.538 -10.216 1.00 75.88 91 THR A C 1
ATOM 738 O O . THR A 1 91 ? 8.966 6.826 -9.827 1.00 75.88 91 THR A O 1
ATOM 741 N N . GLN A 1 92 ? 7.576 5.358 -10.776 1.00 71.12 92 GLN A N 1
ATOM 742 C CA . GLN A 1 92 ? 8.580 4.349 -11.114 1.00 71.12 92 GLN A CA 1
ATOM 743 C C . GLN A 1 92 ? 8.234 3.714 -12.458 1.00 71.12 92 GLN A C 1
ATOM 745 O O . GLN A 1 92 ? 7.098 3.802 -12.934 1.00 71.12 92 GLN A O 1
ATOM 750 N N . TRP A 1 93 ? 9.203 3.014 -13.049 1.00 65.81 93 TRP A N 1
ATOM 751 C CA . TRP A 1 93 ? 8.954 2.206 -14.237 1.00 65.81 93 TRP A CA 1
ATOM 752 C C . TRP A 1 93 ? 7.901 1.134 -13.948 1.00 65.81 93 TRP A C 1
ATOM 754 O O . TRP A 1 93 ? 8.002 0.348 -12.999 1.00 65.81 93 TRP A O 1
ATOM 764 N N . THR A 1 94 ? 6.884 1.080 -14.804 1.00 67.25 94 THR A N 1
ATOM 765 C CA . THR A 1 94 ? 5.874 0.020 -14.769 1.00 67.25 94 THR A CA 1
ATOM 766 C C . THR A 1 94 ? 6.538 -1.344 -15.030 1.00 67.25 94 THR A C 1
ATOM 768 O O . THR A 1 94 ? 7.635 -1.408 -15.596 1.00 67.25 94 THR A O 1
ATOM 771 N N . PRO A 1 95 ? 5.917 -2.482 -14.644 1.00 65.06 95 PRO A N 1
ATOM 772 C CA . PRO A 1 95 ? 6.515 -3.794 -14.925 1.00 65.06 95 PRO A CA 1
ATOM 773 C C . PRO A 1 95 ? 6.737 -4.024 -16.426 1.00 65.06 95 PRO A C 1
ATOM 775 O O . PRO A 1 95 ? 7.709 -4.676 -16.800 1.00 65.06 95 PRO A O 1
ATOM 778 N N . ALA A 1 96 ? 5.867 -3.462 -17.272 1.00 70.00 96 ALA A N 1
ATOM 779 C CA . ALA A 1 96 ? 6.013 -3.495 -18.722 1.00 70.00 96 ALA A CA 1
ATOM 780 C C . ALA A 1 96 ? 7.269 -2.734 -19.174 1.00 70.00 96 ALA A C 1
ATOM 782 O O . ALA A 1 96 ? 8.133 -3.327 -19.814 1.00 70.00 96 ALA A O 1
ATOM 783 N N . GLN A 1 97 ? 7.437 -1.483 -18.732 1.00 73.12 97 GLN A N 1
ATOM 784 C CA . GLN A 1 97 ? 8.606 -0.652 -19.057 1.00 73.12 97 GLN A CA 1
ATOM 785 C C . GLN A 1 97 ? 9.922 -1.278 -18.569 1.00 73.12 97 GLN A C 1
ATOM 787 O O . GLN A 1 97 ? 10.908 -1.343 -19.304 1.00 73.12 97 GLN A O 1
ATOM 792 N N . ALA A 1 98 ? 9.938 -1.817 -17.346 1.00 73.88 98 ALA A N 1
ATOM 793 C CA . ALA A 1 98 ? 11.105 -2.517 -16.815 1.00 73.88 98 ALA A CA 1
ATOM 794 C C . ALA A 1 98 ? 11.443 -3.780 -17.631 1.00 73.88 98 ALA A C 1
ATOM 796 O O . ALA A 1 98 ? 12.617 -4.083 -17.868 1.00 73.88 98 ALA A O 1
ATOM 797 N N . ASN A 1 99 ? 10.425 -4.518 -18.087 1.00 72.81 99 ASN A N 1
ATOM 798 C CA . ASN A 1 99 ? 10.620 -5.700 -18.919 1.00 72.81 99 ASN A CA 1
ATOM 799 C C . ASN A 1 99 ? 11.127 -5.344 -20.323 1.00 72.81 99 ASN A C 1
ATOM 801 O O . ASN A 1 99 ? 12.054 -5.993 -20.803 1.00 72.81 99 ASN A O 1
ATOM 805 N N . GLU A 1 100 ? 10.580 -4.306 -20.953 1.00 72.94 100 GLU A N 1
ATOM 806 C CA . GLU A 1 100 ? 11.039 -3.794 -22.249 1.00 72.94 100 GLU A CA 1
ATOM 807 C C . GLU A 1 100 ? 12.513 -3.386 -22.197 1.00 72.94 100 GLU A C 1
ATOM 809 O O . GLU A 1 100 ? 13.315 -3.859 -23.007 1.00 72.94 100 GLU A O 1
ATOM 814 N N . HIS A 1 101 ? 12.913 -2.615 -21.181 1.00 75.06 101 HIS A N 1
ATOM 815 C CA . HIS A 1 101 ? 14.312 -2.236 -20.980 1.00 75.06 101 HIS A CA 1
ATOM 816 C C . HIS A 1 101 ? 15.225 -3.463 -20.782 1.00 75.06 101 HIS A C 1
ATOM 818 O O . HIS A 1 101 ? 16.305 -3.576 -21.375 1.00 75.06 101 HIS A O 1
ATOM 824 N N . ARG A 1 102 ? 14.781 -4.451 -19.995 1.00 79.75 102 ARG A N 1
ATOM 825 C CA . ARG A 1 102 ? 15.511 -5.715 -19.793 1.00 79.75 102 ARG A CA 1
ATOM 826 C C . ARG A 1 102 ? 15.663 -6.518 -21.093 1.00 79.75 102 ARG A C 1
ATOM 828 O O . ARG A 1 102 ? 16.726 -7.083 -21.350 1.00 79.75 102 ARG A O 1
ATOM 835 N N . VAL A 1 103 ? 14.621 -6.592 -21.920 1.00 83.00 103 VAL A N 1
ATOM 836 C CA . VAL A 1 103 ? 14.667 -7.284 -23.219 1.00 83.00 103 VAL A CA 1
ATOM 837 C C . VAL A 1 103 ? 15.595 -6.546 -24.187 1.00 83.00 103 VAL A C 1
ATOM 839 O O . VAL A 1 103 ? 16.432 -7.184 -24.832 1.00 83.00 103 VAL A O 1
ATOM 842 N N . GLY A 1 104 ? 15.520 -5.215 -24.231 1.00 80.50 104 GLY A N 1
ATOM 843 C CA . GLY A 1 104 ? 16.396 -4.371 -25.044 1.00 80.50 104 GLY A CA 1
ATOM 844 C C . GLY A 1 104 ? 17.874 -4.571 -24.710 1.00 80.50 104 GLY A C 1
ATOM 845 O O . GLY A 1 104 ? 18.677 -4.874 -25.595 1.00 80.50 104 GLY A O 1
ATOM 846 N N . THR A 1 105 ? 18.230 -4.521 -23.424 1.00 85.19 105 THR A N 1
ATOM 847 C CA . THR A 1 105 ? 19.612 -4.756 -22.963 1.00 85.19 105 THR A CA 1
ATOM 848 C C . THR A 1 105 ? 20.104 -6.176 -23.275 1.00 85.19 105 THR A C 1
ATOM 850 O O . THR A 1 105 ? 21.251 -6.354 -23.696 1.00 85.19 105 THR A O 1
ATOM 853 N N . LYS A 1 106 ? 19.246 -7.202 -23.157 1.00 82.62 106 LYS A N 1
ATOM 854 C CA . LYS A 1 106 ? 19.574 -8.587 -23.547 1.00 82.62 106 LYS A CA 1
ATOM 855 C C . LYS A 1 106 ? 19.847 -8.713 -25.049 1.00 82.62 106 LYS A C 1
ATOM 857 O O . LYS A 1 106 ? 20.815 -9.366 -25.442 1.00 82.62 106 LYS A O 1
ATOM 862 N N . ASN A 1 107 ? 19.020 -8.087 -25.883 1.00 83.62 107 ASN A N 1
ATOM 863 C CA . ASN A 1 107 ? 19.179 -8.104 -27.337 1.00 83.62 107 ASN A CA 1
ATOM 864 C C . ASN A 1 107 ? 20.442 -7.351 -27.777 1.00 83.62 107 ASN A C 1
ATOM 866 O O . ASN A 1 107 ? 21.180 -7.849 -28.627 1.00 83.62 107 ASN A O 1
ATOM 870 N N . ALA A 1 108 ? 20.744 -6.212 -27.149 1.00 77.25 108 ALA A N 1
ATOM 871 C CA . ALA A 1 108 ? 21.979 -5.468 -27.385 1.00 77.25 108 ALA A CA 1
ATOM 872 C C . ALA A 1 108 ? 23.226 -6.303 -27.042 1.00 77.25 108 ALA A C 1
ATOM 874 O O . ALA A 1 108 ? 24.144 -6.409 -27.857 1.00 77.25 108 ALA A O 1
ATOM 875 N N . ARG A 1 109 ? 23.228 -6.991 -25.889 1.00 80.94 109 ARG A N 1
ATOM 876 C CA . ARG A 1 109 ? 24.314 -7.914 -25.506 1.00 80.94 109 ARG A CA 1
ATOM 877 C C . ARG A 1 109 ? 24.489 -9.059 -26.504 1.00 80.94 109 ARG A C 1
ATOM 879 O O . ARG A 1 109 ? 25.618 -9.364 -26.878 1.00 80.94 109 ARG A O 1
ATOM 886 N N . LYS A 1 110 ? 23.390 -9.672 -26.964 1.00 78.75 110 LYS A N 1
ATOM 887 C CA . LYS A 1 110 ? 23.434 -10.729 -27.990 1.00 78.75 110 LYS A CA 1
ATOM 888 C C . LYS A 1 110 ? 24.040 -10.232 -29.304 1.00 78.75 110 LYS A C 1
ATOM 890 O O . LYS A 1 110 ? 24.885 -10.919 -29.867 1.00 78.75 110 LYS A O 1
ATOM 895 N N . ARG A 1 111 ? 23.648 -9.039 -29.768 1.00 68.81 111 ARG A N 1
ATOM 896 C CA . ARG A 1 111 ? 24.217 -8.421 -30.978 1.00 68.81 111 ARG A CA 1
ATOM 897 C C . ARG A 1 111 ? 25.718 -8.173 -30.832 1.00 68.81 111 ARG A C 1
ATOM 899 O O . ARG A 1 111 ? 26.478 -8.569 -31.707 1.00 68.81 111 ARG A O 1
ATOM 906 N N . GLY A 1 112 ? 26.153 -7.610 -29.704 1.00 79.88 112 GLY A N 1
ATOM 907 C CA . GLY A 1 112 ? 27.579 -7.405 -29.426 1.00 79.88 112 GLY A CA 1
ATOM 908 C C . GLY A 1 112 ? 28.381 -8.712 -29.401 1.00 79.88 112 GLY A C 1
ATOM 909 O O . GLY A 1 112 ? 29.471 -8.781 -29.965 1.00 79.88 112 GLY A O 1
ATOM 910 N N . ALA A 1 113 ? 27.825 -9.776 -28.811 1.00 77.81 113 ALA A N 1
ATOM 911 C CA . ALA A 1 113 ? 28.455 -11.096 -28.799 1.00 77.81 113 ALA A CA 1
ATOM 912 C C . ALA A 1 113 ? 28.580 -11.705 -30.209 1.00 77.81 113 ALA A C 1
ATOM 914 O O . ALA A 1 113 ? 29.633 -12.246 -30.542 1.00 77.81 113 ALA A O 1
ATOM 915 N N . ALA A 1 114 ? 27.546 -11.570 -31.046 1.00 74.06 114 ALA A N 1
ATOM 916 C CA . ALA A 1 114 ? 27.558 -12.057 -32.426 1.00 74.06 114 ALA A CA 1
ATOM 917 C C . ALA A 1 114 ? 28.606 -11.334 -33.290 1.00 74.06 114 ALA A C 1
ATOM 919 O O . ALA A 1 114 ? 29.362 -11.987 -34.005 1.00 74.06 114 ALA A O 1
ATOM 920 N N . ILE A 1 115 ? 28.718 -10.006 -33.164 1.00 78.19 115 ILE A N 1
ATOM 921 C CA . ILE A 1 115 ? 29.744 -9.209 -33.863 1.00 78.19 115 ILE A CA 1
ATOM 922 C C . ILE A 1 115 ? 31.149 -9.643 -33.426 1.00 78.19 115 ILE A C 1
ATOM 924 O O . ILE A 1 115 ? 32.024 -9.877 -34.257 1.00 78.19 115 ILE A O 1
ATOM 928 N N . LYS A 1 116 ? 31.364 -9.829 -32.117 1.00 75.56 116 LYS A N 1
ATOM 929 C CA . LYS A 1 116 ? 32.654 -10.283 -31.575 1.00 75.56 116 LYS A CA 1
ATOM 930 C C . LYS A 1 116 ? 33.033 -11.685 -32.067 1.00 75.56 116 LYS A C 1
ATOM 932 O O . LYS A 1 116 ? 34.207 -11.954 -32.300 1.00 75.56 116 LYS A O 1
ATOM 937 N N . GLN A 1 117 ? 32.051 -12.571 -32.237 1.00 78.44 117 GLN A N 1
ATOM 938 C CA . GLN A 1 117 ? 32.258 -13.910 -32.786 1.00 78.44 117 GLN A CA 1
ATOM 939 C C . GLN A 1 117 ? 32.576 -13.882 -34.288 1.00 78.44 117 GLN A C 1
ATOM 941 O O . GLN A 1 117 ? 33.460 -14.617 -34.721 1.00 78.44 117 GLN A O 1
ATOM 946 N N . ALA A 1 118 ? 31.893 -13.035 -35.064 1.00 74.62 118 ALA A N 1
ATOM 947 C CA . ALA A 1 118 ? 32.153 -12.860 -36.492 1.00 74.62 118 ALA A CA 1
ATOM 948 C C . ALA A 1 118 ? 33.569 -12.316 -36.744 1.00 74.62 118 ALA A C 1
ATOM 950 O O . ALA A 1 118 ? 34.318 -12.907 -37.516 1.00 74.62 118 ALA A O 1
ATOM 951 N N . ASN A 1 119 ? 33.983 -11.286 -36.000 1.00 75.75 119 ASN A N 1
ATOM 952 C CA . ASN A 1 119 ? 35.329 -10.713 -36.112 1.00 75.75 119 ASN A CA 1
ATOM 953 C C . ASN A 1 119 ? 36.434 -11.705 -35.719 1.00 75.75 119 ASN A C 1
ATOM 955 O O . ASN A 1 119 ? 37.533 -11.635 -36.249 1.00 75.75 119 ASN A O 1
ATOM 959 N N . ARG A 1 120 ? 36.152 -12.649 -34.812 1.00 67.44 120 ARG A N 1
ATOM 960 C CA . ARG A 1 120 ? 37.106 -13.693 -34.403 1.00 67.44 120 ARG A CA 1
ATOM 961 C C . ARG A 1 120 ? 37.251 -14.824 -35.432 1.00 67.44 120 ARG A C 1
ATOM 963 O O . ARG 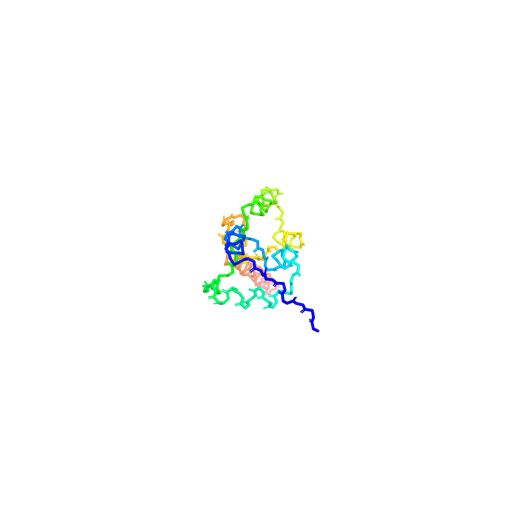A 1 120 ? 38.217 -15.563 -35.356 1.00 67.44 120 ARG A O 1
ATOM 970 N N . ARG A 1 121 ? 36.285 -14.996 -36.340 1.00 67.12 121 ARG A N 1
ATOM 971 C CA . ARG A 1 121 ? 36.313 -16.010 -37.415 1.00 67.12 121 ARG A CA 1
ATOM 972 C C . ARG A 1 121 ? 36.907 -15.493 -38.727 1.00 67.12 121 ARG A C 1
ATOM 974 O O . ARG A 1 121 ? 37.143 -16.291 -39.623 1.00 67.12 121 ARG A O 1
ATOM 981 N N . ALA A 1 122 ? 37.068 -14.178 -38.847 1.00 61.91 122 ALA A N 1
ATOM 982 C CA . ALA A 1 122 ? 37.619 -13.503 -40.021 1.00 61.91 122 ALA A CA 1
ATOM 983 C C . ALA A 1 122 ? 39.134 -13.221 -39.907 1.00 61.91 122 ALA A C 1
ATOM 985 O O . ALA A 1 122 ? 39.693 -12.579 -40.790 1.00 61.91 122 ALA A O 1
ATOM 986 N N . VAL A 1 123 ? 39.765 -13.680 -38.820 1.00 54.56 123 VAL A N 1
ATOM 987 C CA . VAL A 1 123 ? 41.215 -13.674 -38.555 1.00 54.56 123 VAL A CA 1
ATOM 988 C C . VAL A 1 123 ? 41.679 -15.121 -38.528 1.00 54.56 123 VAL A C 1
ATOM 990 O O . VAL A 1 123 ? 42.765 -15.392 -39.074 1.00 54.56 123 VAL A O 1
#

Sequence (123 aa):
MPARKKVDRDEFARLHKAGLTQKELAEHFGVNPATLWRIQKELGLSGGHQPLPAERRERIQAMVNDGWPWAEIKRTEGAHRDTMLRYFPGTQWTPAQANEHRVGTKNARKRGAAIKQANRRAV